Protein AF-A0A7S0ELS9-F1 (afdb_monomer_lite)

Secondary structure (DSSP, 8-state):
--EEEE--PPSSSS--EEEEEE-S-GGGEEEE--EEEE-----TTS-HHHHSSS--TT-HHHHHHHHHHT--EEEE---TT-EEEEETTS-EEEPPEEE-SSSTTS--EEEEEEEEPGGG-EEEEE-

Radius of gyration: 15.57 Å; chains: 1; bounding box: 37×41×38 Å

Structure (mmCIF, N/CA/C/O backbone):
data_AF-A0A7S0ELS9-F1
#
_entry.id   AF-A0A7S0ELS9-F1
#
loop_
_atom_site.group_PDB
_atom_site.id
_atom_site.type_symbol
_atom_site.label_atom_id
_atom_site.label_alt_id
_atom_site.label_comp_id
_atom_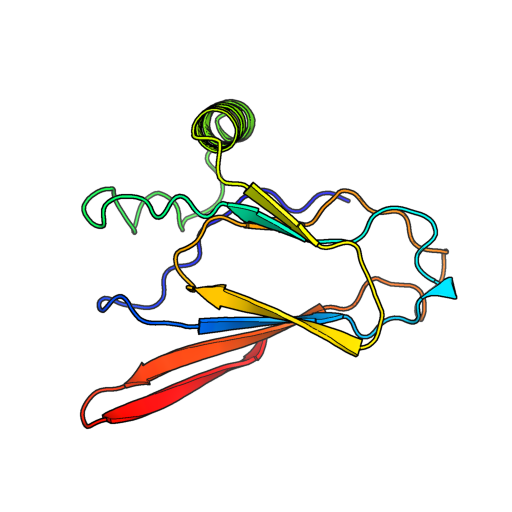site.label_asym_id
_atom_site.label_entity_id
_atom_site.label_seq_id
_atom_site.pdbx_PDB_ins_code
_atom_site.Cartn_x
_atom_site.Cartn_y
_atom_site.Cartn_z
_atom_site.occupancy
_atom_site.B_iso_or_equiv
_atom_site.auth_seq_id
_atom_site.auth_comp_id
_atom_site.auth_asym_id
_atom_site.auth_atom_id
_atom_site.pdbx_PDB_model_num
ATOM 1 N N . ARG A 1 1 ? 0.559 9.977 6.463 1.00 48.62 1 ARG A N 1
ATOM 2 C CA . ARG A 1 1 ? 2.034 9.939 6.225 1.00 48.62 1 ARG A CA 1
ATOM 3 C C . ARG A 1 1 ? 2.277 9.227 4.891 1.00 48.62 1 ARG A C 1
ATOM 5 O O . ARG A 1 1 ? 1.634 8.214 4.679 1.00 48.62 1 ARG A O 1
ATOM 12 N N . ARG A 1 2 ? 3.121 9.730 3.979 1.00 44.28 2 ARG A N 1
ATOM 13 C CA . ARG A 1 2 ? 3.468 9.017 2.726 1.00 44.28 2 ARG A CA 1
ATOM 14 C C . ARG A 1 2 ? 4.705 8.147 2.945 1.00 44.28 2 ARG A C 1
ATOM 16 O O . ARG A 1 2 ? 5.561 8.504 3.750 1.00 44.28 2 ARG A O 1
ATOM 23 N N . LYS A 1 3 ? 4.788 7.016 2.243 1.00 51.12 3 LYS A N 1
ATOM 24 C CA . LYS A 1 3 ? 6.018 6.227 2.118 1.00 51.12 3 LYS A CA 1
ATOM 25 C C . LYS A 1 3 ? 6.338 6.175 0.626 1.00 51.12 3 LYS A C 1
ATOM 27 O O . LYS A 1 3 ? 5.543 5.604 -0.117 1.00 51.12 3 LYS A O 1
ATOM 32 N N . ALA A 1 4 ? 7.424 6.842 0.242 1.00 47.25 4 ALA A N 1
ATOM 33 C CA . ALA A 1 4 ? 7.847 7.074 -1.137 1.00 47.25 4 ALA A CA 1
ATOM 34 C C . ALA A 1 4 ? 7.960 5.791 -1.972 1.00 47.25 4 ALA A C 1
ATOM 36 O O . ALA A 1 4 ? 8.177 4.703 -1.423 1.00 47.25 4 ALA A O 1
ATOM 37 N N . ALA A 1 5 ? 7.861 5.940 -3.296 1.00 50.78 5 ALA A N 1
ATOM 38 C CA . ALA A 1 5 ? 8.145 4.874 -4.252 1.00 50.78 5 ALA A CA 1
ATOM 39 C C . ALA A 1 5 ? 9.601 4.421 -4.137 1.00 50.78 5 ALA A C 1
ATOM 41 O O . ALA A 1 5 ? 10.525 5.213 -4.301 1.00 50.78 5 ALA A O 1
ATOM 42 N N . GLY A 1 6 ? 9.813 3.140 -3.841 1.00 52.16 6 GLY A N 1
ATOM 43 C CA . GLY A 1 6 ? 11.150 2.592 -3.647 1.00 52.16 6 GLY A CA 1
ATOM 44 C C . GLY A 1 6 ? 11.290 1.184 -4.203 1.00 52.16 6 GLY A C 1
ATOM 45 O O . GLY A 1 6 ? 10.330 0.416 -4.258 1.00 52.16 6 GLY A O 1
ATOM 46 N N . ARG A 1 7 ? 12.516 0.842 -4.597 1.00 54.09 7 ARG A N 1
ATOM 47 C CA . ARG A 1 7 ? 12.956 -0.528 -4.879 1.00 54.09 7 ARG A CA 1
ATOM 48 C C . ARG A 1 7 ? 13.772 -1.013 -3.680 1.00 54.09 7 ARG A C 1
ATOM 50 O O . ARG A 1 7 ? 14.494 -0.221 -3.081 1.00 54.09 7 ARG A O 1
ATOM 57 N N . ARG A 1 8 ? 13.663 -2.290 -3.303 1.00 51.06 8 ARG A N 1
ATOM 58 C CA . ARG A 1 8 ? 14.523 -2.895 -2.270 1.00 51.06 8 ARG A CA 1
ATOM 59 C C . ARG A 1 8 ? 15.300 -4.049 -2.879 1.00 51.06 8 ARG A C 1
ATOM 61 O O . ARG A 1 8 ? 14.694 -5.044 -3.259 1.00 51.06 8 ARG A O 1
ATOM 68 N N . ALA A 1 9 ? 16.626 -3.936 -2.940 1.00 40.72 9 ALA A N 1
ATOM 69 C CA . ALA A 1 9 ? 17.459 -5.029 -3.437 1.00 40.72 9 ALA A CA 1
ATOM 70 C C . ALA A 1 9 ? 17.370 -6.266 -2.525 1.00 40.72 9 ALA A C 1
ATOM 72 O O . ALA A 1 9 ? 17.769 -6.243 -1.354 1.00 40.72 9 ALA A O 1
ATOM 73 N N . GLY A 1 10 ? 16.889 -7.371 -3.095 1.00 38.56 10 GLY A N 1
ATOM 74 C CA . GLY A 1 10 ? 17.431 -8.692 -2.788 1.00 38.56 10 GLY A CA 1
ATOM 75 C C . GLY A 1 10 ? 18.824 -8.800 -3.413 1.00 38.56 10 GLY A C 1
ATOM 76 O O . GLY A 1 10 ? 19.064 -8.232 -4.475 1.00 38.56 10 GLY A O 1
ATOM 77 N N . GLY A 1 11 ? 19.763 -9.453 -2.725 1.00 37.19 11 GLY A N 1
ATOM 78 C CA . GLY A 1 11 ? 21.122 -9.661 -3.234 1.00 37.19 11 GLY A CA 1
ATOM 79 C C . GLY A 1 11 ? 21.131 -10.305 -4.625 1.00 37.19 11 GLY A C 1
ATOM 80 O O . GLY A 1 11 ? 20.199 -11.018 -4.979 1.00 37.19 11 GLY A O 1
ATOM 81 N N . SER A 1 12 ? 22.185 -10.005 -5.388 1.00 38.94 12 SER A N 1
ATOM 82 C CA . SER A 1 12 ? 22.474 -10.438 -6.764 1.00 38.94 12 SER A CA 1
ATOM 83 C C . SER A 1 12 ? 21.836 -11.779 -7.167 1.00 38.94 12 SER A C 1
ATOM 85 O O . SER A 1 12 ? 22.307 -12.840 -6.762 1.00 38.94 12 SER A O 1
ATOM 87 N N . GLY A 1 13 ? 20.778 -11.712 -7.978 1.00 43.38 13 GLY A N 1
ATOM 88 C CA . GLY A 1 13 ? 20.038 -12.871 -8.486 1.00 43.38 13 GLY A CA 1
ATOM 89 C C . GLY A 1 13 ? 18.537 -12.593 -8.501 1.00 43.38 13 GLY A C 1
ATOM 90 O O . GLY A 1 13 ? 17.824 -12.949 -7.567 1.00 43.38 13 GLY A O 1
ATOM 91 N N . GLY A 1 14 ? 18.062 -11.898 -9.538 1.00 53.34 14 GLY A N 1
ATOM 92 C CA . GLY A 1 14 ? 16.660 -11.502 -9.678 1.00 53.34 14 GLY A CA 1
ATOM 93 C C . GLY A 1 14 ? 15.720 -12.708 -9.743 1.00 53.34 14 GLY A C 1
ATOM 94 O O . GLY A 1 14 ? 15.759 -13.465 -10.704 1.00 53.34 14 GLY A O 1
ATOM 95 N N . SER A 1 15 ? 14.912 -12.902 -8.699 1.00 60.59 15 SER A N 1
ATOM 96 C CA . SER A 1 15 ? 13.676 -13.721 -8.673 1.00 60.59 15 SER A CA 1
ATOM 97 C C . SER A 1 15 ? 13.073 -13.769 -7.256 1.00 60.59 15 SER A C 1
ATOM 99 O O . SER A 1 15 ? 12.630 -14.806 -6.767 1.00 60.59 15 SER A O 1
ATOM 101 N N . GLY A 1 16 ? 13.098 -12.641 -6.539 1.00 79.12 16 GLY A N 1
ATOM 102 C CA . GLY A 1 16 ? 12.470 -12.549 -5.221 1.00 79.12 16 GLY A CA 1
ATOM 103 C C . GLY A 1 16 ? 10.980 -12.215 -5.307 1.00 79.12 16 GLY A C 1
ATOM 104 O O . GLY A 1 16 ? 10.544 -11.545 -6.245 1.00 79.12 16 GLY A O 1
ATOM 105 N N . VAL A 1 17 ? 10.217 -12.614 -4.292 1.00 87.56 17 VAL A N 1
ATOM 106 C CA . VAL A 1 17 ? 8.802 -12.254 -4.129 1.00 87.56 17 VAL A CA 1
ATOM 107 C C . VAL A 1 17 ? 8.608 -11.533 -2.799 1.00 87.56 17 VAL A C 1
ATOM 109 O O . VAL A 1 17 ? 9.090 -11.991 -1.763 1.00 87.56 17 VAL A O 1
ATOM 112 N N . ASN A 1 18 ? 7.886 -10.416 -2.820 1.00 89.88 18 ASN A N 1
ATOM 113 C CA . ASN A 1 18 ? 7.441 -9.700 -1.632 1.00 89.88 18 ASN A CA 1
ATOM 114 C C . ASN A 1 18 ? 5.958 -9.946 -1.376 1.00 89.88 18 ASN A C 1
ATOM 116 O O . ASN A 1 18 ? 5.150 -9.941 -2.301 1.00 89.88 18 ASN A O 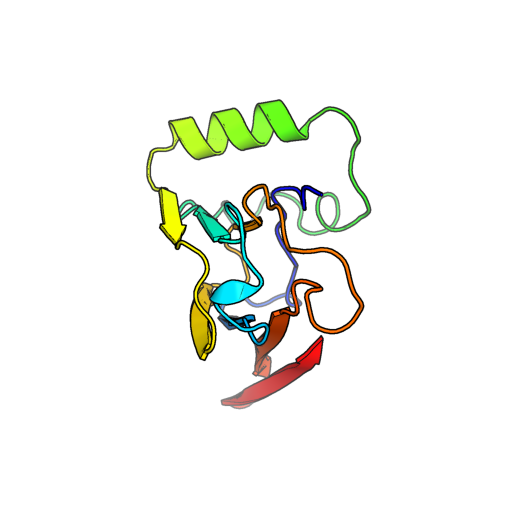1
ATOM 120 N N . PHE A 1 19 ? 5.616 -10.069 -0.099 1.00 93.75 19 PHE A N 1
ATOM 121 C CA . PHE A 1 19 ? 4.260 -10.120 0.422 1.00 93.75 19 PHE A CA 1
ATOM 122 C C . PHE A 1 19 ? 4.072 -8.914 1.333 1.00 93.75 19 PHE A C 1
ATOM 124 O O . PHE A 1 19 ? 4.850 -8.731 2.268 1.00 93.75 19 PHE A O 1
ATOM 131 N N . ASN A 1 20 ? 3.039 -8.118 1.085 1.00 95.00 20 ASN A N 1
ATOM 132 C CA . ASN A 1 20 ? 2.571 -7.088 2.007 1.00 95.00 20 ASN A CA 1
ATOM 133 C C . ASN A 1 20 ? 1.175 -7.461 2.495 1.00 95.00 20 ASN A C 1
ATOM 135 O O . ASN A 1 20 ? 0.256 -7.534 1.684 1.00 95.00 20 ASN A O 1
ATOM 139 N N . LEU A 1 21 ? 1.031 -7.689 3.799 1.00 96.94 21 LEU A N 1
ATOM 140 C CA . LEU A 1 21 ? -0.233 -8.027 4.448 1.00 96.94 21 LEU A CA 1
ATOM 141 C C . LEU A 1 21 ? -0.641 -6.919 5.416 1.00 96.94 21 LEU A C 1
ATOM 143 O O . LEU A 1 21 ? 0.130 -6.543 6.302 1.00 96.94 21 LEU A O 1
ATOM 147 N N . TRP A 1 22 ? -1.865 -6.424 5.274 1.00 97.81 22 TRP A N 1
ATOM 148 C CA . TRP A 1 22 ? -2.434 -5.433 6.183 1.00 97.81 22 TRP A CA 1
ATOM 149 C C . TRP A 1 22 ? -3.224 -6.087 7.310 1.00 97.81 22 TRP A C 1
ATOM 151 O O . TRP A 1 22 ? -4.077 -6.931 7.049 1.00 97.81 22 TRP A O 1
ATOM 161 N N . LEU A 1 23 ? -2.933 -5.685 8.550 1.00 97.25 23 LEU A N 1
ATOM 162 C CA . LEU A 1 23 ? -3.484 -6.324 9.755 1.00 97.25 23 LEU A CA 1
ATOM 163 C C . LEU A 1 23 ? -4.469 -5.449 10.538 1.00 97.25 23 LEU A C 1
ATOM 165 O O . LEU A 1 23 ? -5.268 -5.975 11.304 1.00 97.25 23 LEU A O 1
ATOM 169 N N . THR A 1 24 ? -4.398 -4.125 10.390 1.00 97.81 24 THR A N 1
ATOM 170 C CA . THR A 1 24 ? -5.348 -3.217 11.053 1.00 97.81 24 THR A CA 1
ATOM 171 C C . THR A 1 24 ? -6.753 -3.422 10.480 1.00 97.81 24 THR A C 1
ATOM 173 O O . THR A 1 24 ? -6.900 -3.735 9.300 1.00 97.81 24 THR A O 1
ATOM 176 N N . GLN A 1 25 ? -7.782 -3.269 11.310 1.00 98.06 25 GLN A N 1
ATOM 177 C CA . GLN A 1 25 ? -9.169 -3.452 10.884 1.00 98.06 25 GLN A CA 1
ATOM 178 C C . GLN A 1 25 ? -9.605 -2.398 9.853 1.00 98.06 25 GLN A C 1
ATOM 180 O O . GLN A 1 25 ? -9.030 -1.310 9.772 1.00 98.06 25 GLN A O 1
ATOM 185 N N . ASP A 1 26 ? -10.599 -2.752 9.031 1.00 98.06 26 ASP A N 1
ATOM 186 C CA . ASP A 1 26 ? -11.091 -1.899 7.939 1.00 98.06 26 ASP A CA 1
ATOM 187 C C . ASP A 1 26 ? -11.674 -0.573 8.472 1.00 98.06 26 ASP A C 1
ATOM 189 O O . ASP A 1 26 ? -11.452 0.477 7.873 1.00 98.06 26 ASP A O 1
ATOM 193 N N . ASP A 1 27 ? -12.354 -0.604 9.621 1.00 97.50 27 ASP A N 1
ATOM 194 C CA . ASP A 1 27 ? -12.967 0.557 10.287 1.00 97.50 27 ASP A CA 1
ATOM 195 C C . ASP A 1 27 ? -11.950 1.592 10.797 1.00 97.50 27 ASP A C 1
ATOM 197 O O . ASP A 1 27 ? -12.251 2.785 10.869 1.00 97.50 27 ASP A O 1
ATOM 201 N N . ALA A 1 28 ? -10.719 1.168 11.081 1.00 97.62 28 ALA A N 1
ATOM 202 C CA . ALA A 1 28 ? -9.630 2.066 11.438 1.00 97.62 28 ALA A CA 1
ATOM 203 C C . ALA A 1 28 ? -9.139 2.902 10.244 1.00 97.62 28 ALA A C 1
ATOM 205 O O . ALA A 1 28 ? -8.559 3.973 10.447 1.00 97.62 28 ALA A O 1
ATOM 206 N N . CYS A 1 29 ? -9.328 2.427 9.007 1.00 97.25 29 CYS A N 1
ATOM 207 C CA . CYS A 1 29 ? -8.890 3.111 7.794 1.00 97.25 29 CYS A CA 1
ATOM 208 C C . CYS A 1 29 ? -9.957 4.103 7.317 1.00 97.25 29 CYS A C 1
ATOM 210 O O . CYS A 1 29 ? -10.851 3.749 6.553 1.00 97.25 29 CYS A O 1
ATOM 212 N N . LEU A 1 30 ? -9.816 5.371 7.704 1.00 97.31 30 LEU A N 1
ATOM 213 C CA . LEU A 1 30 ? -10.736 6.430 7.284 1.00 97.31 30 LEU A CA 1
ATOM 214 C C . LEU A 1 30 ? -10.584 6.739 5.789 1.00 97.31 30 LEU A C 1
ATOM 216 O O . LEU A 1 30 ? -11.578 6.886 5.086 1.00 97.31 30 LEU A O 1
ATOM 220 N N . GLU A 1 31 ? -9.342 6.812 5.291 1.00 96.56 31 GLU A N 1
ATOM 221 C CA . GLU A 1 31 ? -9.055 7.089 3.879 1.00 96.56 31 GLU A CA 1
ATOM 222 C C . GLU A 1 31 ? -7.725 6.466 3.413 1.00 96.56 31 GLU A C 1
ATOM 224 O O . GLU A 1 31 ? -6.699 6.528 4.100 1.00 96.56 31 GLU A O 1
ATOM 229 N N . GLY A 1 32 ? -7.704 5.943 2.181 1.00 95.94 32 GLY A N 1
ATOM 230 C CA . GLY A 1 32 ? -6.479 5.558 1.473 1.00 95.94 32 GLY A CA 1
ATOM 231 C C . GLY A 1 32 ? -5.846 4.245 1.950 1.00 95.94 32 GLY A C 1
ATOM 232 O O . GLY A 1 32 ? -6.467 3.190 1.888 1.00 95.94 32 GLY A O 1
ATOM 233 N N . GLY A 1 33 ? -4.557 4.263 2.312 1.00 93.25 33 GLY A N 1
ATOM 234 C CA . GLY A 1 33 ? -3.884 3.122 2.970 1.00 93.25 33 GLY A CA 1
ATOM 235 C C . GLY A 1 33 ? -3.398 1.995 2.061 1.00 93.25 33 GLY A C 1
ATOM 236 O O . GLY A 1 33 ? -2.697 1.098 2.532 1.00 93.25 33 GLY A O 1
ATOM 237 N N . GLY A 1 34 ? -3.742 2.031 0.778 1.00 95.81 34 GLY A N 1
ATOM 238 C CA . GLY A 1 34 ? -3.394 0.996 -0.190 1.00 95.81 34 GLY A CA 1
ATOM 239 C C . GLY A 1 34 ? -1.922 0.968 -0.618 1.00 95.81 34 GLY A C 1
ATOM 240 O O . GLY A 1 34 ? -1.032 1.545 0.019 1.00 95.81 34 GLY A O 1
ATOM 241 N N . LEU A 1 35 ? -1.670 0.286 -1.732 1.00 94.75 35 LEU A N 1
ATOM 242 C CA . LEU A 1 35 ? -0.360 0.150 -2.364 1.00 94.75 35 LEU A CA 1
ATOM 243 C C . LEU A 1 35 ? -0.490 0.392 -3.866 1.00 94.75 35 LEU A C 1
ATOM 245 O O . LEU A 1 35 ? -1.398 -0.140 -4.497 1.00 94.75 35 LEU A O 1
ATOM 249 N N . THR A 1 36 ? 0.447 1.133 -4.439 1.00 92.31 36 THR A N 1
ATOM 250 C CA . THR A 1 36 ? 0.661 1.157 -5.884 1.00 92.31 36 THR A CA 1
ATOM 251 C C . THR A 1 36 ? 1.879 0.307 -6.213 1.00 92.31 36 THR A C 1
ATOM 253 O O . THR A 1 36 ? 2.930 0.484 -5.598 1.00 92.31 36 THR A O 1
ATOM 256 N N . VAL A 1 37 ? 1.738 -0.598 -7.180 1.00 90.44 37 VAL A N 1
ATOM 257 C CA . VAL A 1 37 ? 2.823 -1.402 -7.751 1.00 90.44 37 VAL A CA 1
ATOM 258 C C . VAL A 1 37 ? 2.979 -1.019 -9.217 1.00 90.44 37 VAL A C 1
ATOM 260 O O . VAL A 1 37 ? 2.030 -1.089 -9.998 1.00 90.44 37 VAL A O 1
ATOM 263 N N . TYR A 1 38 ? 4.185 -0.611 -9.584 1.00 86.94 38 TYR A N 1
ATOM 264 C CA . TYR A 1 38 ? 4.543 -0.263 -10.949 1.00 86.94 38 TYR A CA 1
ATOM 265 C C . TYR A 1 38 ? 5.061 -1.530 -11.637 1.00 86.94 38 TYR A C 1
ATOM 267 O O . TYR A 1 38 ? 6.042 -2.127 -11.188 1.00 86.94 38 TYR A O 1
ATOM 275 N N . ARG A 1 39 ? 4.398 -1.974 -12.712 1.00 78.75 39 ARG A N 1
ATOM 276 C CA . ARG A 1 39 ? 4.777 -3.198 -13.441 1.00 78.75 39 ARG A CA 1
ATOM 277 C C . ARG A 1 39 ? 6.077 -3.034 -14.219 1.00 78.75 39 ARG A C 1
ATOM 279 O O . ARG A 1 39 ? 6.707 -4.040 -14.533 1.00 78.75 39 ARG A O 1
ATOM 286 N N . HIS A 1 40 ? 6.500 -1.794 -14.471 1.00 68.94 40 HIS A N 1
ATOM 287 C CA . HIS A 1 40 ? 7.807 -1.496 -15.037 1.00 68.94 40 HIS A CA 1
ATOM 288 C C . HIS A 1 40 ? 8.924 -2.047 -14.136 1.00 68.94 40 HIS A C 1
ATOM 290 O O . HIS A 1 40 ? 9.158 -1.549 -13.032 1.00 68.94 40 HIS A O 1
ATOM 296 N N . VAL A 1 41 ? 9.618 -3.075 -14.624 1.00 61.81 41 VAL A N 1
ATOM 297 C CA . VAL A 1 41 ? 10.843 -3.598 -14.015 1.00 61.81 41 VAL A CA 1
ATOM 298 C C . VAL A 1 41 ? 12.019 -2.896 -14.697 1.00 61.81 41 VAL A C 1
ATOM 300 O O . VAL A 1 41 ? 12.194 -3.072 -15.903 1.00 61.81 41 VAL A O 1
ATOM 303 N N . PRO A 1 42 ? 12.818 -2.088 -13.979 1.00 56.72 42 PRO A N 1
ATOM 304 C CA . PRO A 1 42 ? 13.993 -1.453 -14.565 1.00 56.72 42 PRO A CA 1
ATOM 305 C C . PRO A 1 42 ? 14.968 -2.508 -15.075 1.00 56.72 42 PRO A C 1
ATOM 307 O O . PRO A 1 42 ? 15.143 -3.551 -14.440 1.00 56.72 42 PRO A O 1
ATOM 310 N N . GLN A 1 43 ? 15.641 -2.221 -16.188 1.00 52.03 43 GLN A N 1
ATOM 311 C CA . GLN A 1 43 ? 16.723 -3.072 -16.673 1.00 52.03 43 GLN A CA 1
ATOM 312 C C . GLN A 1 43 ? 17.797 -3.204 -15.580 1.00 52.03 43 GLN A C 1
ATOM 314 O O . GLN A 1 43 ? 18.198 -2.211 -14.965 1.00 52.03 43 GLN A O 1
ATOM 319 N N . LEU A 1 44 ? 18.224 -4.446 -15.319 1.00 46.66 44 LEU A N 1
ATOM 320 C CA . LEU A 1 44 ? 19.075 -4.841 -14.186 1.00 46.66 44 LEU A CA 1
ATOM 321 C C . LEU A 1 44 ? 20.377 -4.023 -14.058 1.00 46.66 44 LEU A C 1
ATOM 323 O O . LEU A 1 44 ? 20.941 -3.948 -12.968 1.00 46.66 44 LEU A O 1
ATOM 327 N N . GLU A 1 45 ? 20.837 -3.418 -15.154 1.00 41.47 45 GLU A N 1
ATOM 328 C CA . GLU A 1 45 ? 22.112 -2.705 -15.268 1.00 41.47 45 GLU A CA 1
ATOM 329 C C . GLU A 1 45 ? 22.134 -1.341 -14.559 1.00 41.47 45 GLU A C 1
ATOM 331 O O . GLU A 1 45 ? 23.205 -0.821 -14.250 1.00 41.47 45 GLU A O 1
ATOM 336 N N . GLN A 1 46 ? 20.979 -0.764 -14.213 1.00 43.06 46 GLN A N 1
ATOM 337 C CA . GLN A 1 46 ? 20.932 0.547 -13.559 1.00 43.06 46 GLN A CA 1
ATOM 338 C C . GLN A 1 46 ? 21.058 0.420 -12.028 1.00 43.06 46 GLN A C 1
ATOM 340 O O . GLN A 1 46 ? 20.081 0.343 -11.285 1.00 43.06 46 GLN A O 1
ATOM 345 N N . HIS A 1 47 ? 2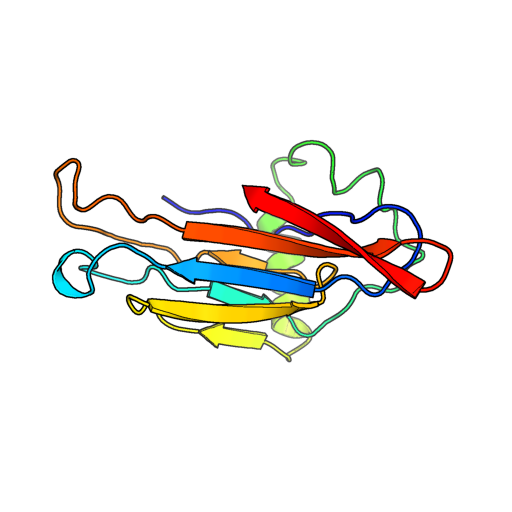2.317 0.372 -11.578 1.00 42.41 47 HIS A N 1
ATOM 346 C CA . HIS A 1 47 ? 22.829 0.750 -10.252 1.00 42.41 47 HIS A CA 1
ATOM 347 C C . HIS A 1 47 ? 21.949 0.404 -9.035 1.00 42.41 47 HIS A C 1
ATOM 349 O O . HIS A 1 47 ? 21.335 1.257 -8.389 1.00 42.41 47 HIS A O 1
ATOM 355 N N . THR A 1 48 ? 22.003 -0.861 -8.621 1.00 44.16 48 THR A N 1
ATOM 356 C CA . THR A 1 48 ? 21.414 -1.348 -7.362 1.00 44.16 48 THR A CA 1
ATOM 357 C C . THR A 1 48 ? 22.014 -0.692 -6.110 1.00 44.16 48 THR A C 1
ATOM 359 O O . THR A 1 48 ? 21.364 -0.665 -5.066 1.00 44.16 48 THR A O 1
ATOM 362 N N . THR A 1 49 ? 23.215 -0.115 -6.179 1.00 39.09 49 THR A N 1
ATOM 363 C CA . THR A 1 49 ? 23.898 0.475 -5.014 1.00 39.09 49 THR A CA 1
ATOM 364 C C . THR A 1 49 ? 23.503 1.926 -4.726 1.00 39.09 49 THR A C 1
ATOM 366 O O . THR A 1 49 ? 23.574 2.342 -3.572 1.00 39.09 49 THR A O 1
ATOM 369 N N . ALA A 1 50 ? 23.063 2.686 -5.736 1.00 37.38 50 ALA A N 1
ATOM 370 C CA . ALA A 1 50 ? 22.741 4.111 -5.589 1.00 37.38 50 ALA A CA 1
ATOM 371 C C . ALA A 1 50 ? 21.306 4.350 -5.091 1.00 37.38 50 ALA A C 1
ATOM 373 O O . ALA A 1 50 ? 21.062 5.289 -4.348 1.00 37.38 50 ALA A O 1
ATOM 374 N N . ILE A 1 51 ? 20.365 3.468 -5.440 1.00 42.94 51 ILE A N 1
ATOM 375 C CA . ILE A 1 51 ? 18.933 3.674 -5.153 1.00 42.94 51 ILE A CA 1
ATOM 376 C C . ILE A 1 51 ? 18.527 3.095 -3.782 1.00 42.94 51 ILE A C 1
ATOM 378 O O . ILE A 1 51 ? 17.547 3.526 -3.181 1.00 42.94 51 ILE A O 1
ATOM 382 N N . ASN A 1 52 ? 19.289 2.128 -3.251 1.00 42.94 52 ASN A N 1
ATOM 383 C CA . ASN A 1 52 ? 19.018 1.521 -1.938 1.00 42.94 52 ASN A CA 1
ATOM 384 C C . ASN A 1 52 ? 19.616 2.300 -0.755 1.00 42.94 52 ASN A C 1
ATOM 386 O O . ASN A 1 52 ? 19.239 2.038 0.391 1.00 42.94 52 ASN A O 1
ATOM 390 N N . ARG A 1 53 ? 20.550 3.225 -1.008 1.00 36.44 53 ARG A N 1
ATOM 391 C CA . ARG A 1 53 ? 21.042 4.161 0.003 1.00 36.44 53 ARG A CA 1
ATOM 392 C C . ARG A 1 53 ? 20.101 5.350 -0.006 1.00 36.44 53 ARG A C 1
ATOM 394 O O . ARG A 1 53 ? 20.075 6.087 -0.974 1.00 36.44 53 ARG A O 1
ATOM 401 N N . GLU A 1 54 ? 19.289 5.444 1.038 1.00 35.81 54 GLU A N 1
ATOM 402 C CA . GLU A 1 54 ? 18.866 6.717 1.612 1.00 35.81 54 GLU A CA 1
ATOM 403 C C . GLU A 1 54 ? 18.681 7.856 0.594 1.00 35.81 54 GLU A C 1
ATOM 405 O O . GLU A 1 54 ? 19.592 8.631 0.338 1.00 35.81 54 GLU A O 1
ATOM 410 N N . TYR A 1 55 ? 17.482 7.895 0.007 1.00 47.38 55 TYR A N 1
ATOM 411 C CA . TYR A 1 55 ? 16.817 9.081 -0.531 1.00 47.38 55 TYR A CA 1
ATOM 412 C C . TYR A 1 55 ? 17.750 10.194 -1.035 1.00 47.38 55 TYR A C 1
ATOM 414 O O . TYR A 1 55 ? 18.107 11.096 -0.274 1.00 47.38 55 TYR A O 1
ATOM 422 N N . VAL A 1 56 ? 18.025 10.234 -2.341 1.00 44.75 56 VAL A N 1
ATOM 423 C CA . VAL A 1 56 ? 18.368 11.519 -2.965 1.00 44.75 56 VAL A CA 1
ATOM 424 C C . VAL A 1 56 ? 17.103 12.381 -2.898 1.00 44.75 56 VAL A C 1
ATOM 426 O O . VAL A 1 56 ? 16.185 12.257 -3.709 1.00 44.75 56 VAL A O 1
ATOM 429 N N . GLN A 1 57 ? 16.999 13.179 -1.835 1.00 48.75 57 GLN A N 1
ATOM 430 C CA . GLN A 1 57 ? 15.954 14.181 -1.647 1.00 48.75 57 GLN A CA 1
ATOM 431 C C . GLN A 1 57 ? 15.883 15.055 -2.909 1.00 48.75 57 GLN A C 1
ATOM 433 O O . GLN A 1 57 ? 16.870 15.692 -3.265 1.00 48.75 57 GLN A O 1
ATOM 438 N N . GLY A 1 58 ? 14.731 15.069 -3.590 1.00 57.88 58 GLY A N 1
ATOM 439 C CA . GLY A 1 58 ? 14.477 15.937 -4.750 1.00 57.88 58 GLY A CA 1
ATOM 440 C C . GLY A 1 58 ? 14.084 15.234 -6.057 1.00 57.88 58 GLY A C 1
ATOM 441 O O . GLY A 1 58 ? 13.446 15.867 -6.892 1.00 57.88 58 GLY A O 1
ATOM 442 N N . GLU A 1 59 ? 14.365 13.937 -6.234 1.00 64.12 59 GLU A N 1
ATOM 443 C CA . GLU A 1 59 ? 14.122 13.246 -7.524 1.00 64.12 59 GLU A CA 1
ATOM 444 C C . GLU A 1 59 ? 12.877 12.332 -7.555 1.00 64.12 59 GLU A C 1
ATOM 446 O O . GLU A 1 59 ? 12.502 11.813 -8.610 1.00 64.12 59 GLU A O 1
ATOM 451 N N . GLU A 1 60 ? 12.181 12.159 -6.425 1.00 68.31 60 GLU A N 1
ATOM 452 C CA . GLU A 1 60 ? 11.021 11.256 -6.302 1.00 68.31 60 GLU A CA 1
ATOM 453 C C . GLU A 1 60 ? 9.893 11.611 -7.281 1.00 68.31 60 GLU A C 1
ATOM 455 O O . GLU A 1 60 ? 9.317 10.735 -7.928 1.00 68.31 60 GLU A O 1
ATOM 460 N N . GLY A 1 61 ? 9.600 12.906 -7.427 1.00 73.06 61 GLY A N 1
ATOM 461 C CA . GLY A 1 61 ? 8.558 13.384 -8.333 1.00 73.06 61 GLY A CA 1
ATOM 462 C C . GLY A 1 61 ? 8.856 13.046 -9.794 1.00 73.06 61 GLY A C 1
ATOM 463 O O . GLY A 1 61 ? 7.966 12.586 -10.510 1.00 73.06 61 GLY A O 1
ATOM 464 N N . ALA A 1 62 ? 10.112 13.204 -10.219 1.00 76.06 62 ALA A N 1
ATOM 465 C CA . ALA A 1 62 ? 10.540 12.918 -11.585 1.00 76.06 62 ALA A CA 1
ATOM 466 C C . ALA A 1 62 ? 10.515 11.411 -11.883 1.00 76.06 62 ALA A C 1
ATOM 468 O O . ALA A 1 62 ? 9.996 10.997 -12.921 1.00 76.06 62 ALA A O 1
ATOM 469 N N . LEU A 1 63 ? 11.005 10.575 -10.959 1.00 76.50 63 LEU A N 1
ATOM 470 C CA . LEU A 1 63 ? 10.921 9.118 -11.092 1.00 76.50 63 LEU A CA 1
ATOM 471 C C . LEU A 1 63 ? 9.463 8.652 -11.153 1.00 76.50 63 LEU A C 1
ATOM 473 O O . LEU A 1 63 ? 9.098 7.879 -12.036 1.00 76.50 63 LEU A O 1
ATOM 477 N N . ARG A 1 64 ? 8.610 9.157 -10.258 1.00 76.50 64 ARG A N 1
ATOM 478 C CA . ARG A 1 64 ? 7.182 8.827 -10.235 1.00 76.50 64 ARG A CA 1
ATOM 479 C C . ARG A 1 64 ? 6.488 9.222 -11.534 1.00 76.50 64 ARG A C 1
ATOM 481 O O . ARG A 1 64 ? 5.754 8.413 -12.089 1.00 76.50 64 ARG A O 1
ATOM 488 N N . ALA A 1 65 ? 6.754 10.421 -12.049 1.00 80.69 65 ALA A N 1
ATOM 489 C CA . ALA A 1 65 ? 6.219 10.869 -13.332 1.00 80.69 65 ALA A CA 1
ATOM 490 C C . ALA A 1 65 ? 6.651 9.944 -14.481 1.00 80.69 65 ALA A C 1
ATOM 492 O O . ALA A 1 65 ? 5.814 9.545 -15.286 1.00 80.69 65 ALA A O 1
ATOM 493 N N . ARG A 1 66 ? 7.925 9.527 -14.515 1.00 79.50 66 ARG A N 1
ATOM 494 C CA . ARG A 1 66 ? 8.431 8.560 -15.504 1.00 79.50 66 ARG A CA 1
ATOM 495 C C . ARG A 1 66 ? 7.747 7.197 -15.393 1.00 79.50 66 ARG A C 1
ATOM 497 O O . ARG A 1 66 ? 7.390 6.617 -16.412 1.00 79.50 66 ARG A O 1
ATOM 504 N N . LEU A 1 67 ? 7.550 6.691 -14.176 1.00 80.50 67 LEU A N 1
ATOM 505 C CA . LEU A 1 67 ? 6.888 5.404 -13.945 1.00 80.50 67 LEU A CA 1
ATOM 506 C C . LEU A 1 67 ? 5.398 5.441 -14.313 1.00 80.50 67 LEU A C 1
ATOM 508 O O . LEU A 1 67 ? 4.892 4.479 -14.881 1.00 80.50 67 LEU A O 1
ATOM 512 N N . LEU A 1 68 ? 4.707 6.549 -14.028 1.00 80.94 68 LEU A N 1
ATOM 513 C CA . LEU A 1 68 ? 3.320 6.762 -14.449 1.00 80.94 68 LEU A CA 1
ATOM 514 C C . LEU A 1 68 ? 3.212 6.878 -15.975 1.00 80.94 68 LEU A C 1
ATOM 516 O O . LEU A 1 68 ? 2.315 6.284 -16.563 1.00 80.94 68 LEU A O 1
ATOM 520 N N . ALA A 1 69 ? 4.146 7.583 -16.619 1.00 79.94 69 ALA A N 1
ATOM 521 C CA . ALA A 1 69 ? 4.200 7.705 -18.076 1.00 79.94 69 ALA A CA 1
ATOM 522 C C . ALA A 1 69 ? 4.479 6.363 -18.778 1.00 79.94 69 ALA A C 1
ATOM 524 O O . ALA A 1 69 ? 4.011 6.155 -19.893 1.00 79.94 69 ALA A O 1
ATOM 525 N N . ALA A 1 70 ? 5.186 5.433 -18.124 1.00 79.25 70 ALA A N 1
ATOM 526 C CA . ALA A 1 70 ? 5.368 4.066 -18.621 1.00 79.25 70 ALA A CA 1
ATOM 527 C C . ALA A 1 70 ? 4.065 3.233 -18.617 1.00 79.25 70 ALA A C 1
ATOM 529 O O . ALA A 1 70 ? 4.029 2.157 -19.206 1.00 79.25 70 ALA A O 1
ATOM 530 N N . GLY A 1 71 ? 2.997 3.727 -17.978 1.00 64.81 71 GLY A N 1
ATOM 531 C CA . GLY A 1 71 ? 1.607 3.323 -18.220 1.00 64.81 71 GLY A CA 1
ATOM 532 C C . GLY A 1 71 ? 1.106 2.079 -17.490 1.00 64.81 71 GLY A C 1
ATOM 533 O O . GLY A 1 71 ? -0.101 1.872 -17.415 1.00 64.81 71 GLY A O 1
ATOM 534 N N . ASP A 1 72 ? 1.987 1.270 -16.910 1.00 82.12 72 ASP A N 1
ATOM 535 C CA . ASP A 1 72 ? 1.611 -0.053 -16.412 1.00 82.12 72 ASP A CA 1
ATOM 536 C C . ASP A 1 72 ? 1.634 -0.084 -14.873 1.00 82.12 72 ASP A C 1
ATOM 538 O O . ASP A 1 72 ? 2.613 -0.476 -14.229 1.00 82.12 72 ASP A O 1
ATOM 542 N N . VAL A 1 73 ? 0.559 0.432 -14.268 1.00 87.69 73 VAL A N 1
ATOM 543 C CA . VAL A 1 73 ? 0.447 0.691 -12.823 1.00 87.69 73 VAL A CA 1
ATOM 544 C C . VAL A 1 73 ? -0.785 0.007 -12.248 1.00 87.69 73 VAL A C 1
ATOM 546 O O . VAL A 1 73 ? -1.889 0.156 -12.762 1.00 87.69 73 VAL A O 1
ATOM 549 N N . VAL A 1 74 ? -0.606 -0.715 -11.142 1.00 92.25 74 VAL A N 1
ATOM 550 C CA . VAL A 1 74 ? -1.702 -1.358 -10.414 1.00 92.25 74 VAL A CA 1
ATOM 551 C C . VAL A 1 74 ? -1.831 -0.711 -9.046 1.00 92.25 74 VAL A C 1
ATOM 553 O O . VAL A 1 74 ? -0.892 -0.723 -8.250 1.00 92.25 74 VAL A O 1
ATOM 556 N N . THR A 1 75 ? -3.009 -0.166 -8.757 1.00 93.75 75 THR A N 1
ATOM 557 C CA . THR A 1 75 ? -3.341 0.384 -7.443 1.00 93.75 75 THR A CA 1
ATOM 558 C C . THR A 1 75 ? -4.277 -0.564 -6.708 1.00 93.75 75 THR A C 1
ATOM 560 O O . THR A 1 75 ? -5.356 -0.900 -7.189 1.00 93.75 75 THR A O 1
ATOM 563 N N . ILE A 1 76 ? -3.859 -0.986 -5.519 1.00 96.75 76 ILE A N 1
ATOM 564 C CA . ILE A 1 76 ? -4.589 -1.906 -4.658 1.00 96.75 76 ILE A CA 1
ATOM 565 C C . ILE A 1 76 ? -5.078 -1.114 -3.441 1.00 96.75 76 ILE A C 1
ATOM 567 O O . ILE A 1 76 ? -4.240 -0.646 -2.663 1.00 96.75 76 ILE A O 1
ATOM 571 N N . PRO A 1 77 ? -6.399 -0.955 -3.237 1.00 97.12 77 PRO A N 1
ATOM 572 C CA . PRO A 1 77 ? -6.917 -0.268 -2.061 1.00 97.12 77 PRO A CA 1
ATOM 573 C C . PRO A 1 77 ? -6.623 -1.068 -0.790 1.00 97.12 77 PRO A C 1
ATOM 575 O O . PRO A 1 77 ? -6.475 -2.296 -0.832 1.00 97.12 77 PRO A O 1
ATOM 578 N N . TYR A 1 78 ? -6.559 -0.368 0.341 1.00 97.69 78 TYR A N 1
ATOM 579 C CA . TYR A 1 78 ? -6.417 -0.998 1.647 1.00 97.69 78 TYR A CA 1
ATOM 580 C C . TYR A 1 78 ? -7.558 -1.982 1.914 1.00 97.69 78 TYR A C 1
ATOM 582 O O . TYR A 1 78 ? -8.696 -1.741 1.511 1.00 97.69 78 TYR A O 1
ATOM 590 N N . LYS A 1 79 ? -7.233 -3.097 2.570 1.00 98.12 79 LYS A N 1
ATOM 591 C CA . LYS A 1 79 ? -8.203 -4.007 3.180 1.00 98.12 79 LYS A CA 1
ATOM 592 C C . LYS A 1 79 ? -7.504 -4.873 4.227 1.00 98.12 79 LYS A C 1
ATOM 594 O O . LYS A 1 79 ? -6.471 -5.471 3.919 1.00 98.12 79 LYS A O 1
ATOM 599 N N . CYS A 1 80 ? -8.068 -4.966 5.422 1.00 98.25 80 CYS A N 1
ATOM 600 C CA . CYS A 1 80 ? -7.660 -5.900 6.462 1.00 98.25 80 CYS A CA 1
ATOM 601 C C . CYS A 1 80 ? -7.600 -7.330 5.901 1.00 98.25 80 CYS A C 1
ATOM 603 O O . CYS A 1 80 ? -8.451 -7.742 5.107 1.00 98.25 80 CYS A O 1
ATOM 605 N N . ASN A 1 81 ? -6.565 -8.081 6.278 1.00 97.56 81 ASN A N 1
ATOM 606 C CA . ASN A 1 81 ? -6.292 -9.447 5.825 1.00 97.56 81 ASN A CA 1
ATOM 607 C C . ASN A 1 81 ? -6.089 -9.614 4.306 1.00 97.56 81 ASN A C 1
ATOM 609 O O . ASN A 1 81 ? -6.093 -10.737 3.799 1.00 97.56 81 ASN A O 1
ATOM 613 N N . ARG A 1 82 ? -5.860 -8.529 3.554 1.00 97.94 82 ARG A N 1
ATOM 614 C CA . ARG A 1 82 ? -5.433 -8.612 2.151 1.00 97.94 82 ARG A CA 1
ATOM 615 C C . ARG A 1 82 ? -3.914 -8.684 2.062 1.00 97.94 82 ARG A C 1
ATOM 617 O O . ARG A 1 82 ? -3.216 -7.785 2.531 1.00 97.94 82 ARG A O 1
ATOM 624 N N . ALA A 1 83 ? -3.425 -9.723 1.389 1.00 96.25 83 ALA A N 1
ATOM 625 C CA . ALA A 1 83 ? -2.036 -9.831 0.968 1.00 96.25 83 ALA A CA 1
ATOM 626 C C . ALA A 1 83 ? -1.865 -9.330 -0.474 1.00 96.25 83 ALA A C 1
ATOM 628 O O . ALA A 1 83 ? -2.649 -9.676 -1.357 1.00 96.25 83 ALA A O 1
ATOM 629 N N . VAL A 1 84 ? -0.817 -8.545 -0.718 1.00 95.44 84 VAL A N 1
ATOM 630 C CA . VAL A 1 84 ? -0.353 -8.166 -2.058 1.00 95.44 84 VAL A CA 1
ATOM 631 C C . VAL A 1 84 ? 0.986 -8.842 -2.310 1.00 95.44 84 VAL A C 1
ATOM 633 O O . VAL A 1 84 ? 1.932 -8.632 -1.550 1.00 95.44 84 VAL A O 1
ATOM 636 N N . ILE A 1 85 ? 1.048 -9.645 -3.371 1.00 93.81 85 ILE A N 1
ATOM 637 C CA . ILE A 1 85 ? 2.224 -10.424 -3.765 1.00 93.81 85 ILE A CA 1
ATOM 638 C C . ILE A 1 85 ? 2.783 -9.825 -5.053 1.00 93.81 85 ILE A C 1
ATOM 640 O O . ILE A 1 85 ? 2.042 -9.655 -6.019 1.00 93.81 85 ILE A O 1
ATOM 644 N N . PHE A 1 86 ? 4.068 -9.480 -5.067 1.00 89.31 86 PHE A N 1
ATOM 645 C CA . PHE A 1 86 ? 4.704 -8.829 -6.214 1.00 89.31 86 PHE A CA 1
ATOM 646 C C . PHE A 1 86 ? 6.199 -9.153 -6.290 1.00 89.31 86 PHE A C 1
ATOM 648 O O . PHE A 1 86 ? 6.804 -9.594 -5.310 1.00 89.31 86 PHE A O 1
ATOM 655 N N . VAL A 1 87 ? 6.807 -8.949 -7.460 1.00 86.19 87 VAL A N 1
ATOM 656 C CA . VAL A 1 87 ? 8.240 -9.211 -7.655 1.00 86.19 87 VAL A CA 1
ATOM 657 C C . VAL A 1 87 ? 9.039 -8.201 -6.839 1.00 86.19 87 VAL A C 1
ATOM 659 O O . VAL A 1 87 ? 8.787 -7.001 -6.917 1.00 86.19 87 VAL A O 1
ATOM 662 N N . SER A 1 88 ? 10.022 -8.663 -6.066 1.00 80.31 88 SER A N 1
ATOM 663 C CA . SER A 1 88 ? 10.740 -7.816 -5.100 1.00 80.31 88 SER A CA 1
ATOM 664 C C .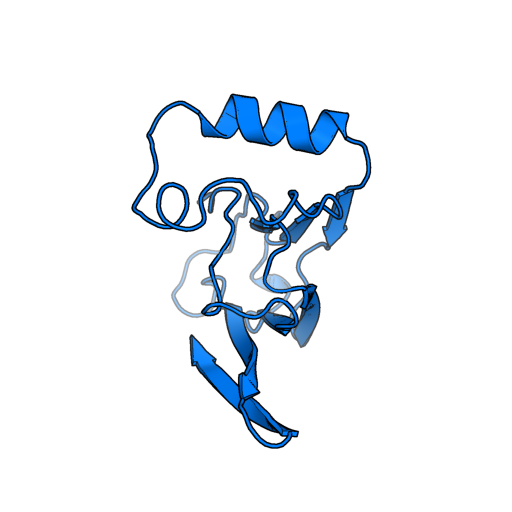 SER A 1 88 ? 11.437 -6.597 -5.719 1.00 80.31 88 SER A C 1
ATOM 666 O O . SER A 1 88 ? 11.634 -5.594 -5.033 1.00 80.31 88 SER A O 1
ATOM 668 N N . ASP A 1 89 ? 11.781 -6.677 -7.006 1.00 77.69 89 ASP A N 1
ATOM 669 C CA . ASP A 1 89 ? 12.431 -5.611 -7.770 1.00 77.69 89 ASP A CA 1
ATOM 670 C C . ASP A 1 89 ? 11.472 -4.565 -8.355 1.00 77.69 89 ASP A C 1
ATOM 672 O O . ASP A 1 89 ? 11.937 -3.531 -8.838 1.00 77.69 89 ASP A O 1
ATOM 676 N N . GLN A 1 90 ? 10.155 -4.790 -8.300 1.00 82.19 90 GLN A N 1
ATOM 677 C CA . GLN A 1 90 ? 9.179 -3.806 -8.764 1.00 82.19 90 GLN A CA 1
ATOM 678 C C . GLN A 1 90 ? 9.161 -2.579 -7.851 1.00 82.19 90 GLN A C 1
ATOM 680 O O . GLN A 1 90 ? 9.138 -2.678 -6.615 1.00 82.19 90 GLN A O 1
ATOM 685 N N . PHE A 1 91 ? 9.121 -1.401 -8.475 1.00 83.94 91 PHE A N 1
ATOM 686 C CA . PHE A 1 91 ? 8.836 -0.172 -7.750 1.00 83.94 91 PHE A CA 1
ATOM 687 C C . PHE A 1 91 ? 7.433 -0.250 -7.153 1.00 83.94 91 PHE A C 1
ATOM 689 O O . PHE A 1 91 ? 6.478 -0.681 -7.802 1.00 83.94 91 PHE A O 1
ATOM 696 N N . HIS A 1 92 ? 7.307 0.186 -5.906 1.00 86.56 92 HIS A N 1
ATOM 697 C CA . HIS A 1 92 ? 6.025 0.255 -5.221 1.00 86.56 92 HIS A CA 1
ATOM 698 C C . HIS A 1 92 ? 6.029 1.379 -4.189 1.00 86.56 92 HIS A C 1
ATOM 700 O O . HIS A 1 92 ? 7.068 1.709 -3.614 1.00 86.56 92 HIS A O 1
ATOM 706 N N . GLU A 1 93 ? 4.857 1.952 -3.935 1.00 87.25 93 GLU A N 1
ATOM 707 C CA . GLU A 1 93 ? 4.660 2.999 -2.932 1.00 87.25 93 GLU A CA 1
ATOM 708 C C . GLU A 1 93 ? 3.385 2.761 -2.133 1.00 87.25 93 GLU A C 1
ATOM 710 O O . GLU A 1 93 ? 2.390 2.254 -2.654 1.00 87.25 93 GLU A O 1
ATOM 715 N N . SER A 1 94 ? 3.397 3.138 -0.852 1.00 90.12 94 SER A N 1
ATOM 716 C CA . SER A 1 94 ? 2.150 3.178 -0.084 1.00 90.12 94 SER A CA 1
ATOM 717 C C . SER A 1 94 ? 1.349 4.398 -0.507 1.00 90.12 94 SER A C 1
ATOM 719 O O . SER A 1 94 ? 1.884 5.508 -0.552 1.00 90.12 94 SER A O 1
ATOM 721 N N . LEU A 1 95 ? 0.054 4.205 -0.743 1.00 91.31 95 LEU A N 1
ATOM 722 C CA . LEU A 1 95 ? -0.844 5.330 -0.955 1.00 91.31 95 LEU A CA 1
ATOM 723 C C . LEU A 1 95 ? -0.866 6.230 0.290 1.00 91.31 95 LEU A C 1
ATOM 725 O O . LEU A 1 95 ? -0.651 5.743 1.408 1.00 91.31 95 LEU A O 1
ATOM 729 N N . PRO A 1 96 ? -1.150 7.536 0.129 1.00 92.31 96 PRO A N 1
ATOM 730 C CA . PRO A 1 96 ? -1.514 8.393 1.248 1.00 92.31 96 PRO A CA 1
ATOM 731 C C . PRO A 1 96 ? -2.605 7.739 2.092 1.00 92.31 96 PRO A C 1
ATOM 733 O O . PRO A 1 96 ? -3.439 6.993 1.578 1.00 92.31 96 PRO A O 1
ATOM 736 N N . PHE A 1 97 ? -2.570 7.989 3.395 1.00 95.06 97 PHE A N 1
ATOM 737 C CA . PHE A 1 97 ? -3.505 7.362 4.311 1.00 95.06 97 PHE A CA 1
ATOM 738 C C . PHE A 1 97 ? -3.838 8.243 5.499 1.00 95.06 97 PHE A C 1
ATOM 740 O O . PHE A 1 97 ? -2.973 8.978 6.001 1.00 95.06 97 PHE A O 1
ATOM 747 N N . HIS A 1 98 ? -5.069 8.070 5.960 1.00 96.62 98 HIS A N 1
ATOM 748 C CA . HIS A 1 98 ? -5.618 8.615 7.183 1.00 96.62 98 HIS A CA 1
ATOM 749 C C . HIS A 1 98 ? -6.301 7.471 7.934 1.00 96.62 98 HIS A C 1
ATOM 751 O O . HIS A 1 98 ? -7.208 6.829 7.416 1.00 96.62 98 HIS A O 1
ATOM 757 N N . PHE A 1 99 ? -5.802 7.179 9.131 1.00 97.19 99 PHE A N 1
ATOM 758 C CA . PHE A 1 99 ? -6.385 6.192 10.030 1.00 97.19 99 PHE A CA 1
ATOM 759 C C . PHE A 1 99 ? -6.865 6.908 11.289 1.00 97.19 99 PHE A C 1
ATOM 761 O O . PHE A 1 99 ? -6.308 7.953 11.642 1.00 97.19 99 PHE A O 1
ATOM 768 N N . ALA A 1 100 ? -7.869 6.340 11.952 1.00 97.88 100 ALA A N 1
ATOM 769 C CA . ALA A 1 100 ? -8.397 6.862 13.203 1.00 97.88 100 ALA A CA 1
ATOM 770 C C . ALA A 1 100 ? -7.282 7.026 14.264 1.00 97.88 100 ALA A C 1
ATOM 772 O O . ALA A 1 100 ? -6.268 6.317 14.236 1.00 97.88 100 ALA A O 1
ATOM 773 N N . PRO A 1 101 ? -7.415 7.976 15.206 1.00 96.62 101 PRO A N 1
ATOM 774 C CA . PRO A 1 101 ? -6.453 8.130 16.291 1.00 96.62 101 PRO A CA 1
ATOM 775 C C . PRO A 1 101 ? -6.499 6.927 17.242 1.00 96.62 101 PRO A C 1
ATOM 777 O O . PRO A 1 101 ? -7.503 6.230 17.337 1.00 96.62 101 PRO A O 1
ATOM 780 N N . GLY A 1 102 ? -5.417 6.703 17.986 1.00 96.50 102 GLY A N 1
ATOM 781 C CA . GLY A 1 102 ? -5.301 5.582 18.923 1.00 96.50 102 GLY A CA 1
ATOM 782 C C . GLY A 1 102 ? -4.253 4.560 18.492 1.00 96.50 102 GLY A C 1
ATOM 783 O O . GLY A 1 102 ? -3.790 4.542 17.352 1.00 96.50 102 GLY A O 1
ATOM 784 N N . TYR A 1 103 ? -3.808 3.744 19.445 1.00 95.12 103 TYR A N 1
ATOM 785 C CA . TYR A 1 103 ? -2.749 2.764 19.205 1.00 95.12 103 TYR A CA 1
ATOM 786 C C . TYR A 1 103 ? -3.207 1.643 18.261 1.00 95.12 103 TYR A C 1
ATOM 788 O O . TYR A 1 103 ? -2.505 1.338 17.298 1.00 95.12 103 TYR A O 1
ATOM 796 N N . GLU A 1 104 ? -4.403 1.105 18.498 1.00 95.31 104 GLU A N 1
ATOM 797 C CA . GLU A 1 104 ? -4.998 -0.001 17.732 1.00 95.31 104 GLU A CA 1
ATOM 798 C C . GLU A 1 104 ? -5.294 0.382 16.278 1.00 95.31 104 GLU A C 1
ATOM 800 O O . GLU A 1 104 ? -5.214 -0.454 15.385 1.00 95.31 104 G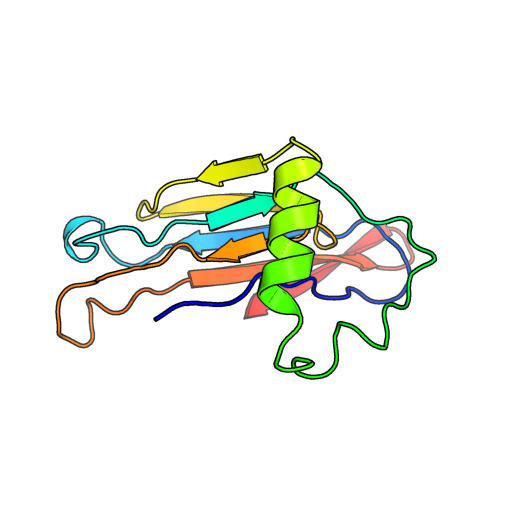LU A O 1
ATOM 805 N N . ASN A 1 105 ? -5.527 1.671 16.024 1.00 97.38 105 ASN A N 1
ATOM 806 C CA . ASN A 1 105 ? -5.863 2.197 14.705 1.00 97.38 105 ASN A CA 1
ATOM 807 C C . ASN A 1 105 ? -4.637 2.506 13.837 1.00 97.38 105 ASN A C 1
ATOM 809 O O . ASN A 1 105 ? -4.763 2.969 12.706 1.00 97.38 105 ASN A O 1
ATOM 813 N N . ARG A 1 106 ? -3.410 2.271 14.316 1.00 95.38 106 ARG A N 1
ATOM 814 C CA . ARG A 1 106 ? -2.221 2.484 13.481 1.00 95.38 106 ARG A CA 1
ATOM 815 C C . ARG A 1 106 ? -2.221 1.494 12.321 1.00 95.38 106 ARG A C 1
ATOM 817 O O . ARG A 1 106 ? -2.388 0.300 12.529 1.00 95.38 106 ARG A O 1
ATOM 824 N N . ARG A 1 107 ? -1.934 1.967 11.104 1.00 95.19 107 ARG A N 1
ATOM 825 C CA . ARG A 1 107 ? -1.740 1.095 9.936 1.00 95.19 107 ARG A CA 1
ATOM 826 C C . ARG A 1 107 ? -0.551 0.153 10.154 1.00 95.19 107 ARG A C 1
ATOM 828 O O . ARG A 1 107 ? 0.600 0.592 10.125 1.00 95.19 107 ARG A O 1
ATOM 835 N N . VAL A 1 108 ? -0.833 -1.136 10.293 1.00 95.56 108 VAL A N 1
ATOM 836 C CA . VAL A 1 108 ? 0.147 -2.214 10.430 1.00 95.56 108 VAL A CA 1
ATOM 837 C C . VAL A 1 108 ? 0.248 -2.968 9.108 1.00 95.56 108 VAL A C 1
ATOM 839 O O . VAL A 1 108 ? -0.757 -3.355 8.510 1.00 95.56 108 VAL A O 1
ATOM 842 N N . ASN A 1 109 ? 1.483 -3.164 8.652 1.00 94.50 109 ASN A N 1
ATOM 843 C CA . ASN A 1 109 ? 1.809 -3.934 7.461 1.00 94.50 109 ASN A CA 1
ATOM 844 C C . ASN A 1 109 ? 2.900 -4.944 7.811 1.00 94.50 109 ASN A C 1
ATOM 846 O O . ASN A 1 109 ? 4.007 -4.528 8.144 1.00 94.50 109 ASN A O 1
ATOM 850 N N . LEU A 1 110 ? 2.598 -6.231 7.681 1.00 93.94 110 LEU A N 1
ATOM 851 C CA . LEU A 1 110 ? 3.578 -7.307 7.760 1.00 93.94 110 LEU A CA 1
ATOM 852 C C . LEU A 1 110 ? 4.207 -7.504 6.378 1.00 93.94 110 LEU A C 1
ATOM 854 O O . LEU A 1 110 ? 3.483 -7.730 5.404 1.00 93.94 110 LEU A O 1
ATOM 858 N N . THR A 1 111 ? 5.538 -7.424 6.286 1.00 90.12 111 THR A N 1
ATOM 859 C CA . THR A 1 111 ? 6.257 -7.691 5.034 1.00 90.12 111 THR A CA 1
ATOM 860 C C . THR A 1 111 ? 7.056 -8.987 5.122 1.00 90.12 111 THR A C 1
ATOM 862 O O . THR A 1 111 ? 7.919 -9.141 5.987 1.00 90.12 111 THR A O 1
ATOM 865 N N . LEU A 1 112 ? 6.833 -9.887 4.162 1.00 89.75 112 LEU A N 1
ATOM 866 C CA . LEU A 1 112 ? 7.656 -11.080 3.945 1.00 89.75 112 LEU A CA 1
ATOM 867 C C . LEU A 1 112 ? 8.376 -10.952 2.603 1.00 89.75 112 LEU A C 1
ATOM 869 O O . LEU A 1 112 ? 7.748 -10.660 1.590 1.00 89.75 112 LEU A O 1
ATOM 873 N N . SER A 1 113 ? 9.681 -11.191 2.582 1.00 86.56 113 SER A N 1
ATOM 874 C CA . SER A 1 113 ? 10.479 -11.248 1.358 1.00 86.56 113 SER A CA 1
ATOM 875 C C . SER A 1 113 ? 11.067 -12.641 1.207 1.00 86.56 113 SER A C 1
ATOM 877 O O . SER A 1 113 ? 11.827 -13.088 2.069 1.00 86.56 113 SER A O 1
ATOM 879 N N . LEU A 1 114 ? 10.743 -13.302 0.102 1.00 86.00 114 LEU A N 1
ATOM 880 C CA . LEU A 1 114 ? 11.324 -14.572 -0.305 1.00 86.00 114 LEU A CA 1
ATOM 881 C C . LEU A 1 114 ? 12.356 -14.328 -1.402 1.00 86.00 114 LEU A C 1
ATOM 883 O O . LEU A 1 114 ? 12.111 -13.564 -2.334 1.00 86.00 114 LEU A O 1
ATOM 887 N N . ALA A 1 115 ? 13.504 -14.983 -1.297 1.00 82.69 115 ALA A N 1
ATOM 888 C CA . ALA A 1 115 ? 14.498 -15.055 -2.362 1.00 82.69 115 ALA A CA 1
ATOM 889 C C . ALA A 1 115 ? 14.914 -16.510 -2.571 1.00 82.69 115 ALA A C 1
ATOM 891 O O . ALA A 1 115 ? 14.942 -17.284 -1.611 1.00 82.69 115 ALA A O 1
ATOM 892 N N . ILE A 1 116 ? 15.270 -16.872 -3.801 1.00 76.56 116 ILE A N 1
ATOM 893 C CA . ILE A 1 116 ? 15.874 -18.174 -4.075 1.00 76.56 116 ILE A CA 1
ATOM 894 C C . ILE A 1 116 ? 17.271 -18.186 -3.442 1.00 76.56 116 ILE A C 1
ATOM 896 O O . ILE A 1 116 ? 18.098 -17.306 -3.683 1.00 76.56 116 ILE A O 1
ATOM 900 N N . ALA A 1 117 ? 17.518 -19.164 -2.581 1.00 71.19 117 ALA A N 1
ATOM 901 C CA . ALA A 1 117 ? 18.840 -19.492 -2.078 1.00 71.19 117 ALA A CA 1
ATOM 902 C C . ALA A 1 117 ? 19.507 -20.504 -3.024 1.00 71.19 117 ALA A C 1
ATOM 904 O O . ALA A 1 117 ? 18.832 -21.280 -3.704 1.00 71.19 117 ALA A O 1
ATOM 905 N N . GLY A 1 118 ? 20.843 -20.513 -3.063 1.00 68.69 118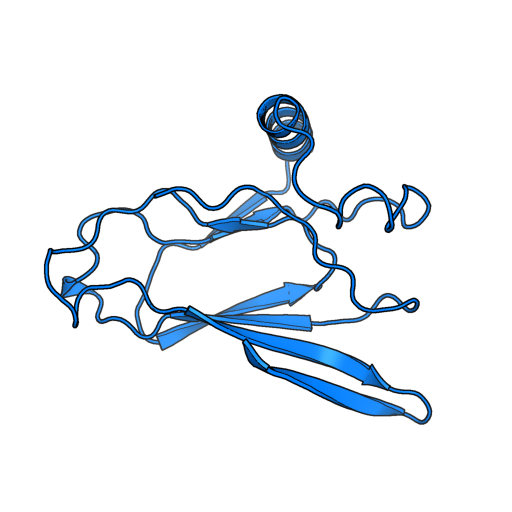 GLY A N 1
ATOM 906 C CA . GLY A 1 118 ? 21.589 -21.542 -3.794 1.00 68.69 118 GLY A CA 1
ATOM 907 C C . GLY A 1 118 ? 21.140 -22.961 -3.408 1.00 68.69 118 GLY A C 1
ATOM 908 O O . GLY A 1 118 ? 20.698 -23.185 -2.283 1.00 68.69 118 GLY A O 1
ATOM 909 N N . ALA A 1 119 ? 21.244 -23.894 -4.362 1.00 61.03 119 ALA A N 1
ATOM 910 C CA . ALA A 1 119 ? 20.771 -25.286 -4.282 1.00 61.03 119 ALA A CA 1
ATOM 911 C C . ALA A 1 119 ? 19.237 -25.492 -4.202 1.00 61.03 119 ALA A C 1
ATOM 913 O O . ALA A 1 119 ? 18.784 -26.554 -3.786 1.00 61.03 119 ALA A O 1
ATOM 914 N N . GLY A 1 120 ? 18.426 -24.516 -4.636 1.00 65.81 120 GLY A N 1
ATOM 915 C CA . GLY A 1 120 ? 16.972 -24.694 -4.805 1.00 65.81 120 GLY A CA 1
ATOM 916 C C . GLY A 1 120 ? 16.129 -24.475 -3.542 1.00 65.81 120 GLY A C 1
ATOM 917 O O . GLY A 1 120 ? 14.936 -24.769 -3.546 1.00 65.81 120 GLY A O 1
ATOM 918 N N . GLY A 1 121 ? 16.722 -23.949 -2.466 1.00 74.38 121 GLY A N 1
ATOM 919 C CA . GLY A 1 121 ? 16.003 -23.563 -1.247 1.00 74.38 121 GLY A CA 1
ATOM 920 C C . GLY A 1 121 ? 15.430 -22.142 -1.311 1.00 74.38 121 GLY A C 1
ATOM 921 O O . GLY A 1 121 ? 15.853 -21.322 -2.122 1.00 74.38 121 GLY A O 1
ATOM 922 N N . TRP A 1 122 ? 14.505 -21.810 -0.410 1.00 80.00 122 TRP A N 1
ATOM 923 C CA . TRP A 1 122 ? 14.002 -20.441 -0.230 1.00 80.00 122 TRP A CA 1
ATOM 924 C C . TRP A 1 122 ? 14.621 -19.790 1.008 1.00 80.00 122 TRP A C 1
ATOM 926 O O . TRP A 1 122 ? 14.751 -20.416 2.058 1.00 80.00 122 TRP A O 1
ATOM 936 N N . ARG A 1 123 ? 14.959 -18.503 0.911 1.00 80.00 123 ARG A N 1
ATOM 937 C CA . ARG A 1 123 ? 15.347 -17.657 2.046 1.00 80.00 123 ARG A CA 1
ATOM 938 C C . ARG A 1 123 ? 14.219 -16.682 2.361 1.00 80.00 123 ARG A C 1
ATOM 940 O O . ARG A 1 123 ? 13.894 -15.842 1.526 1.00 80.00 123 ARG A O 1
ATOM 947 N N . LEU A 1 124 ? 13.681 -16.758 3.579 1.00 82.88 124 LEU A N 1
ATOM 948 C CA . LEU A 1 124 ? 12.667 -15.835 4.093 1.00 82.88 124 LEU A CA 1
ATOM 949 C C . LEU A 1 124 ? 13.300 -14.708 4.918 1.00 82.88 124 LEU A C 1
ATOM 951 O O . LEU A 1 124 ? 14.183 -14.933 5.744 1.00 82.88 124 LEU A O 1
ATOM 955 N N . ARG A 1 125 ? 12.802 -13.487 4.723 1.00 79.44 125 ARG A N 1
ATOM 956 C CA . ARG A 1 125 ? 13.053 -12.321 5.573 1.00 79.44 125 ARG A CA 1
ATOM 957 C C . ARG A 1 125 ? 11.716 -11.703 5.981 1.00 79.44 125 ARG A C 1
ATOM 959 O O . ARG A 1 125 ? 10.884 -11.450 5.118 1.00 79.44 125 ARG A O 1
ATOM 966 N N . VAL A 1 126 ? 11.551 -11.409 7.269 1.00 82.25 126 VAL A N 1
ATOM 967 C CA . VAL A 1 126 ? 10.347 -10.783 7.847 1.00 82.25 126 VAL A CA 1
ATOM 968 C C . VAL A 1 126 ? 10.688 -9.377 8.340 1.00 82.25 126 VAL A C 1
ATOM 970 O O . VAL A 1 126 ? 11.794 -9.170 8.849 1.00 82.25 126 VAL A O 1
ATOM 973 N N . ARG A 1 127 ? 9.789 -8.406 8.147 1.00 68.94 127 ARG A N 1
ATOM 974 C CA . ARG A 1 127 ? 9.920 -7.020 8.627 1.00 68.94 127 ARG A CA 1
ATOM 975 C C . ARG A 1 127 ? 8.582 -6.406 9.008 1.00 68.94 127 ARG A C 1
ATOM 977 O O . ARG A 1 127 ? 7.559 -6.804 8.406 1.00 68.94 127 ARG A O 1
#

pLDDT: mean 76.92, std 20.26, range [35.81, 98.25]

Sequence (127 aa):
RRKAAGRRAGGSGGSGVNFNLWLTQDDACLEGGGLTVYRHVPQLEQHTTAINREYVQGEEGALRARLLAAGDVVTIPYKCNRAVIFVSDQFHESLPFHFAPGYENRRVNLTLSLAIAGAGGWRLRVR

Organism: NCBI:txid33657

Foldseek 3Di:
DWFAWAADDDPPDFDKKKKKAWAAAPQQFPDAFWKKWQPDQPDPPPDPPPRNPDDPPPCRVVVVVVSVVVPRMDIDGDHHGDMDMDGRRITMIGIDTDGDDDDSSDTDIKMWMWDQDPPGDIDIDID